Protein AF-A0A661PR72-F1 (afdb_monomer_lite)

Radius of gyration: 22.42 Å; chains: 1; bounding box: 49×17×74 Å

Structure (mmCIF, N/CA/C/O backbone):
data_AF-A0A661PR72-F1
#
_entry.id   AF-A0A661PR72-F1
#
loop_
_atom_site.group_PDB
_atom_site.id
_atom_site.type_symbol
_atom_site.label_atom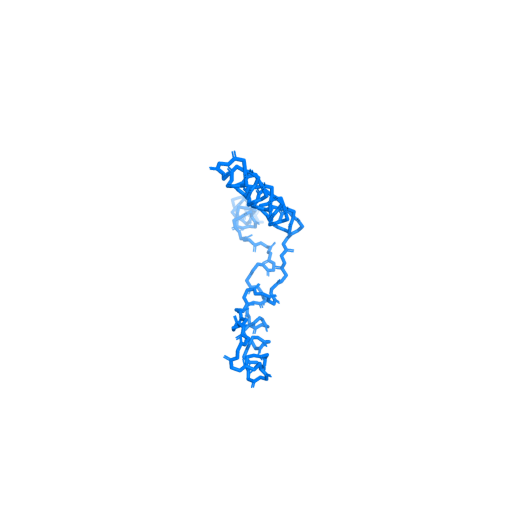_id
_atom_site.label_alt_id
_atom_site.label_comp_id
_atom_site.label_asym_id
_atom_site.label_entity_id
_atom_site.label_seq_id
_atom_site.pdbx_PDB_ins_code
_atom_site.Cartn_x
_atom_site.Cartn_y
_atom_site.Cartn_z
_atom_site.occupancy
_atom_site.B_iso_or_equiv
_atom_site.auth_seq_id
_atom_site.auth_comp_id
_atom_site.auth_asym_id
_atom_site.auth_atom_id
_atom_site.pdbx_PDB_model_num
ATOM 1 N N . MET A 1 1 ? 28.701 3.060 -34.462 1.00 59.84 1 MET A N 1
ATOM 2 C CA . MET A 1 1 ? 27.974 3.780 -33.393 1.00 59.84 1 MET A CA 1
ATOM 3 C C . MET A 1 1 ? 28.913 4.814 -32.794 1.00 59.84 1 MET A C 1
ATOM 5 O O . MET A 1 1 ? 30.076 4.486 -32.602 1.00 59.84 1 MET A O 1
ATOM 9 N N . SER A 1 2 ? 28.452 6.048 -32.578 1.00 85.88 2 SER A N 1
ATOM 10 C CA . SER A 1 2 ? 29.254 7.105 -31.937 1.00 85.88 2 SER A CA 1
ATOM 11 C C . SER A 1 2 ? 29.429 6.806 -30.445 1.00 85.88 2 SER A C 1
ATOM 13 O O . SER A 1 2 ? 28.483 6.340 -29.812 1.00 85.88 2 SER A O 1
ATOM 15 N N . SER A 1 3 ? 30.598 7.100 -29.871 1.00 84.19 3 SER A N 1
ATOM 16 C CA . SER A 1 3 ? 30.847 6.989 -28.425 1.00 84.19 3 SER A CA 1
ATOM 17 C C . SER A 1 3 ? 29.888 7.851 -27.599 1.00 84.19 3 SER A C 1
ATOM 19 O O . SER A 1 3 ? 29.488 7.442 -26.515 1.00 84.19 3 SER A O 1
ATOM 21 N N . SER A 1 4 ? 29.452 8.994 -28.139 1.00 86.12 4 SER A N 1
ATOM 22 C CA . SER A 1 4 ? 28.455 9.862 -27.504 1.00 86.12 4 SER A CA 1
ATOM 23 C C . SER A 1 4 ? 27.107 9.165 -27.316 1.00 86.12 4 SER A C 1
ATOM 25 O O . SER A 1 4 ? 26.528 9.243 -26.242 1.00 86.12 4 SER A O 1
ATOM 27 N N . LEU A 1 5 ? 26.651 8.422 -28.330 1.00 89.00 5 LEU A N 1
ATOM 28 C CA . LEU A 1 5 ? 25.390 7.679 -28.287 1.00 89.00 5 LEU A CA 1
ATOM 29 C C . LEU A 1 5 ? 25.451 6.547 -27.255 1.00 89.00 5 LEU A C 1
ATOM 31 O O . LEU A 1 5 ? 24.463 6.250 -26.596 1.00 89.00 5 LEU A O 1
ATOM 35 N N . PHE A 1 6 ? 26.617 5.910 -27.115 1.00 89.81 6 PHE A N 1
ATOM 36 C CA . PHE A 1 6 ? 26.824 4.871 -26.112 1.00 89.81 6 PHE A CA 1
ATOM 37 C C . PHE A 1 6 ? 26.797 5.441 -24.687 1.00 89.81 6 PHE A C 1
ATOM 39 O O . PHE A 1 6 ? 26.138 4.868 -23.824 1.00 89.81 6 PHE A O 1
ATOM 46 N N . SER A 1 7 ? 27.452 6.582 -24.448 1.00 90.75 7 SER A N 1
ATOM 47 C CA . SER A 1 7 ? 27.403 7.263 -23.149 1.00 90.75 7 SER A CA 1
ATOM 48 C C . SER A 1 7 ? 25.996 7.749 -22.800 1.00 90.75 7 SER A C 1
ATOM 50 O O . SER A 1 7 ? 25.542 7.514 -21.688 1.00 90.75 7 SER A O 1
ATOM 52 N N . GLU A 1 8 ? 25.287 8.355 -23.753 1.00 87.06 8 GLU A N 1
ATOM 53 C CA . GLU A 1 8 ? 23.916 8.845 -23.558 1.00 87.06 8 GLU A CA 1
ATOM 54 C C . GLU A 1 8 ? 22.936 7.697 -23.290 1.00 87.06 8 GLU A C 1
ATOM 56 O O .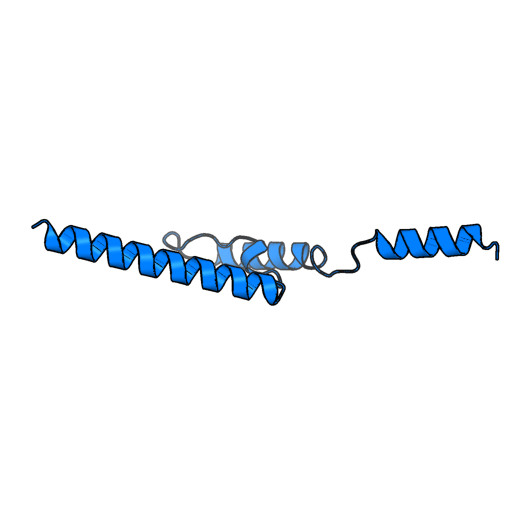 GLU A 1 8 ? 22.113 7.781 -22.382 1.00 87.06 8 GLU A O 1
ATOM 61 N N . ALA A 1 9 ? 23.074 6.575 -24.005 1.00 84.31 9 ALA A N 1
ATOM 62 C CA . ALA A 1 9 ? 22.305 5.374 -23.706 1.00 84.31 9 ALA A CA 1
ATOM 63 C C . ALA A 1 9 ? 22.600 4.870 -22.287 1.00 84.31 9 ALA A C 1
ATOM 65 O O . ALA A 1 9 ? 21.673 4.538 -21.559 1.00 84.31 9 ALA A O 1
ATOM 66 N N . MET A 1 10 ? 23.867 4.840 -21.864 1.00 86.31 10 MET A N 1
ATOM 67 C CA . MET A 1 10 ? 24.220 4.370 -20.523 1.00 86.31 10 MET A CA 1
ATOM 68 C C . MET A 1 10 ? 23.710 5.273 -19.406 1.00 86.31 10 MET A C 1
ATOM 70 O O . MET A 1 10 ? 23.307 4.775 -18.358 1.00 86.31 10 MET A O 1
ATOM 74 N N . GLU A 1 11 ? 23.681 6.578 -19.642 1.00 83.81 11 GLU A N 1
ATOM 75 C CA . GLU A 1 11 ? 23.105 7.551 -18.721 1.00 83.81 11 GLU A CA 1
ATOM 76 C C . GLU A 1 11 ? 21.575 7.426 -18.670 1.00 83.81 11 GLU A C 1
ATOM 78 O O . GLU A 1 11 ? 21.002 7.423 -17.582 1.00 83.81 11 GLU A O 1
ATOM 83 N N . TYR A 1 12 ? 20.920 7.195 -19.815 1.00 79.81 12 TYR A N 1
ATOM 84 C CA . TYR A 1 12 ? 19.492 6.867 -19.891 1.00 79.81 12 TYR A CA 1
ATOM 85 C C . TYR A 1 12 ? 19.162 5.589 -19.102 1.00 79.81 12 TYR A C 1
ATOM 87 O O . TYR A 1 12 ? 18.258 5.604 -18.270 1.00 79.81 12 TYR A O 1
ATOM 95 N N . PHE A 1 13 ? 19.952 4.521 -19.274 1.00 78.81 13 PHE A N 1
ATOM 96 C CA . PHE A 1 13 ? 19.819 3.279 -18.499 1.00 78.81 13 PHE A CA 1
ATOM 97 C C . PHE A 1 13 ? 20.113 3.473 -16.994 1.00 78.81 13 PHE A C 1
ATOM 99 O O . PHE A 1 13 ? 19.663 2.689 -16.166 1.00 78.81 13 PHE A O 1
ATOM 106 N N . ALA A 1 14 ? 20.873 4.491 -16.596 1.00 73.88 14 ALA A N 1
ATOM 107 C CA . ALA A 1 14 ? 21.110 4.779 -15.180 1.00 73.88 14 ALA A CA 1
ATOM 108 C C . ALA A 1 14 ? 20.002 5.648 -14.552 1.00 73.88 14 ALA A C 1
ATOM 110 O O . ALA A 1 14 ? 19.763 5.563 -13.348 1.00 73.88 14 ALA A O 1
ATOM 111 N N . LEU A 1 15 ? 19.355 6.497 -15.357 1.00 70.75 15 LEU A N 1
ATOM 112 C CA . LEU A 1 15 ? 18.284 7.410 -14.945 1.00 70.75 15 LEU A CA 1
ATOM 113 C C . LEU A 1 15 ? 16.918 6.737 -14.884 1.00 70.75 15 LEU A C 1
ATOM 115 O O . LEU A 1 15 ? 16.095 7.103 -14.044 1.00 70.75 15 LEU A O 1
ATOM 119 N N . GLU A 1 16 ? 16.649 5.804 -15.791 1.00 62.34 16 GLU A N 1
ATOM 120 C CA . GLU A 1 16 ? 15.372 5.113 -15.824 1.00 62.34 16 GLU A CA 1
ATOM 121 C C . GLU A 1 16 ? 15.303 4.150 -14.627 1.00 62.34 16 GLU A C 1
ATOM 123 O O . GLU A 1 16 ? 16.143 3.254 -14.504 1.00 62.34 16 GLU A O 1
ATOM 128 N N . PRO A 1 17 ? 14.338 4.310 -13.705 1.00 58.88 17 PRO A N 1
ATOM 129 C CA . PRO A 1 17 ? 14.184 3.369 -12.612 1.00 58.88 17 PRO A CA 1
ATOM 130 C C . PRO A 1 17 ? 13.691 2.038 -13.191 1.00 58.88 17 PRO A C 1
ATOM 132 O O . PRO A 1 17 ? 12.492 1.833 -13.381 1.00 58.88 17 PRO A O 1
ATOM 135 N N . TYR A 1 18 ? 14.610 1.116 -13.485 1.00 60.50 18 TYR A N 1
ATOM 136 C CA . TYR A 1 18 ? 14.269 -0.276 -13.769 1.00 60.50 18 TYR A CA 1
ATOM 137 C C . TYR A 1 18 ? 13.808 -0.932 -12.471 1.00 60.50 18 TYR A C 1
ATOM 139 O O . TYR A 1 18 ? 14.597 -1.506 -11.722 1.00 60.50 18 TYR A O 1
ATOM 147 N N . GLY A 1 19 ? 12.519 -0.799 -12.171 1.00 61.25 19 GLY A N 1
ATOM 148 C CA . GLY A 1 19 ? 11.952 -1.314 -10.936 1.00 61.25 19 GLY A CA 1
ATOM 149 C C . GLY A 1 19 ? 10.433 -1.381 -10.963 1.00 61.25 19 GLY A C 1
ATOM 150 O O . GLY A 1 19 ? 9.749 -0.469 -11.425 1.00 61.25 19 GLY A O 1
ATOM 151 N N . ALA A 1 20 ? 9.902 -2.462 -10.393 1.00 59.31 20 ALA A N 1
ATOM 152 C CA . ALA A 1 20 ? 8.475 -2.751 -10.249 1.00 59.31 20 ALA A CA 1
ATOM 153 C C . ALA A 1 20 ? 7.729 -1.809 -9.275 1.00 59.31 20 ALA A C 1
ATOM 155 O O . ALA A 1 20 ? 6.590 -2.091 -8.898 1.00 59.31 20 ALA A O 1
ATOM 156 N N . GLU A 1 21 ? 8.346 -0.696 -8.862 1.00 59.69 21 GLU A N 1
ATOM 157 C CA . GLU A 1 21 ? 7.799 0.242 -7.875 1.00 59.69 21 GLU A CA 1
ATOM 158 C C . GLU A 1 21 ? 6.450 0.814 -8.342 1.00 59.69 21 GLU A C 1
ATOM 160 O O . GLU A 1 21 ? 5.530 0.994 -7.547 1.00 59.69 21 GLU A O 1
ATOM 165 N N . ARG A 1 22 ? 6.287 1.024 -9.658 1.00 62.66 22 ARG A N 1
ATOM 166 C CA . ARG A 1 22 ? 5.021 1.482 -10.265 1.00 62.66 22 ARG A CA 1
ATOM 167 C C . ARG A 1 22 ? 4.251 0.400 -11.014 1.00 62.66 22 ARG A C 1
ATOM 169 O O . ARG A 1 22 ? 3.060 0.588 -11.261 1.00 62.66 22 ARG A O 1
ATOM 176 N N . ASP A 1 23 ? 4.891 -0.718 -11.339 1.00 67.94 23 ASP A N 1
ATOM 177 C CA . ASP A 1 23 ? 4.315 -1.751 -12.211 1.00 67.94 23 ASP A CA 1
ATOM 178 C C . ASP A 1 23 ? 3.078 -2.415 -11.573 1.00 67.94 23 ASP A C 1
ATOM 180 O O . ASP A 1 23 ? 2.092 -2.739 -12.232 1.00 67.94 23 ASP A O 1
ATOM 184 N N . ASN A 1 24 ? 3.047 -2.482 -10.237 1.00 74.69 24 ASN A N 1
ATOM 185 C CA . ASN A 1 24 ? 1.968 -3.134 -9.491 1.00 74.69 24 ASN A CA 1
ATOM 186 C C . ASN A 1 24 ? 0.834 -2.199 -9.032 1.00 74.69 24 ASN A C 1
ATOM 188 O O . ASN A 1 24 ? -0.085 -2.654 -8.346 1.00 74.69 24 ASN A O 1
ATOM 192 N N . ILE A 1 25 ? 0.843 -0.908 -9.395 1.00 84.31 25 ILE A N 1
ATOM 193 C CA . ILE A 1 25 ? -0.195 0.046 -8.946 1.00 84.31 25 ILE A CA 1
ATOM 194 C C . ILE A 1 25 ? -1.583 -0.387 -9.427 1.00 84.31 25 ILE A C 1
ATOM 196 O O . ILE A 1 25 ? -2.558 -0.324 -8.675 1.00 84.31 25 ILE A O 1
ATOM 200 N N . HIS A 1 26 ? -1.677 -0.862 -10.669 1.00 86.62 26 HIS A N 1
ATOM 201 C CA . HIS A 1 26 ? -2.935 -1.330 -11.245 1.00 86.62 26 HIS A CA 1
ATOM 202 C C . HIS A 1 26 ? -3.481 -2.552 -10.500 1.00 86.62 26 HIS A C 1
ATOM 204 O O . HIS A 1 26 ? -4.668 -2.595 -10.173 1.00 86.62 26 HIS A O 1
ATOM 210 N N . ALA A 1 27 ? -2.609 -3.507 -10.169 1.00 89.25 27 ALA A N 1
ATOM 211 C CA . ALA A 1 27 ? -2.976 -4.685 -9.391 1.00 89.25 27 ALA A CA 1
ATOM 212 C C . ALA A 1 27 ? -3.443 -4.299 -7.979 1.00 89.25 27 ALA A C 1
ATOM 214 O O . ALA A 1 27 ? -4.501 -4.752 -7.539 1.00 89.25 27 ALA A O 1
ATOM 215 N N . GLY A 1 28 ? -2.714 -3.403 -7.305 1.00 91.19 28 GLY A N 1
ATOM 216 C CA . GLY A 1 28 ? -3.083 -2.914 -5.976 1.00 91.19 28 GLY A CA 1
ATOM 217 C C . GLY A 1 28 ? -4.416 -2.164 -5.967 1.00 91.19 28 GLY A C 1
ATOM 218 O O . GLY A 1 28 ? -5.230 -2.346 -5.059 1.00 91.19 28 GLY A O 1
ATOM 219 N N . LEU A 1 29 ? -4.696 -1.372 -7.007 1.00 92.31 29 LEU A N 1
ATOM 220 C CA . LEU A 1 29 ? -5.982 -0.693 -7.160 1.00 92.31 29 LEU A CA 1
ATOM 221 C C . LEU A 1 29 ? -7.122 -1.709 -7.285 1.00 92.31 29 LEU A C 1
ATOM 223 O O . LEU A 1 29 ? -8.059 -1.660 -6.488 1.00 92.31 29 LEU A O 1
ATOM 227 N N . ILE A 1 30 ? -7.017 -2.664 -8.213 1.00 93.62 30 ILE A N 1
ATOM 228 C CA . ILE A 1 30 ? -8.041 -3.698 -8.421 1.00 93.62 30 ILE A CA 1
ATOM 229 C C . ILE A 1 30 ? -8.259 -4.503 -7.131 1.00 93.62 30 ILE A C 1
ATOM 231 O O . ILE A 1 30 ? -9.394 -4.610 -6.662 1.00 93.62 30 ILE A O 1
ATOM 235 N N . ALA A 1 31 ? -7.188 -4.987 -6.499 1.00 94.25 31 ALA A N 1
ATOM 236 C CA . ALA A 1 31 ? -7.274 -5.746 -5.253 1.00 94.25 31 ALA A CA 1
ATOM 237 C C . ALA A 1 31 ? -7.955 -4.943 -4.134 1.00 94.25 31 ALA A C 1
ATOM 239 O O . ALA A 1 31 ? -8.877 -5.447 -3.492 1.00 94.25 31 ALA A O 1
ATOM 240 N N . SER A 1 32 ? -7.578 -3.672 -3.950 1.00 95.12 32 SER A N 1
ATOM 241 C CA . SER A 1 32 ? -8.188 -2.812 -2.928 1.00 95.12 32 SER A CA 1
ATOM 242 C C . SER A 1 32 ? -9.671 -2.550 -3.184 1.00 95.12 32 SER A C 1
ATOM 244 O O . SER A 1 32 ? -10.455 -2.534 -2.236 1.00 95.12 32 SER A O 1
ATOM 246 N N . THR A 1 33 ? -10.089 -2.396 -4.446 1.00 94.88 33 THR A N 1
ATOM 247 C CA . THR A 1 33 ? -11.513 -2.227 -4.767 1.00 94.88 33 THR A CA 1
ATOM 248 C C . THR A 1 33 ? -12.312 -3.477 -4.422 1.00 94.88 33 THR A C 1
ATOM 250 O O . THR A 1 33 ? -13.327 -3.374 -3.737 1.00 94.88 33 THR A O 1
ATOM 253 N N . ILE A 1 34 ? -11.824 -4.659 -4.806 1.00 95.62 34 ILE A N 1
ATOM 254 C CA . ILE A 1 34 ? -12.490 -5.930 -4.504 1.00 95.62 34 ILE A CA 1
ATOM 255 C C . ILE A 1 34 ? -12.532 -6.160 -2.991 1.00 95.62 34 ILE A C 1
ATOM 257 O O . ILE A 1 34 ? -13.591 -6.474 -2.452 1.00 95.62 34 ILE A O 1
ATOM 261 N N . ALA A 1 35 ? -11.416 -5.964 -2.288 1.00 94.44 35 ALA A N 1
ATOM 262 C CA . ALA A 1 35 ? -11.341 -6.191 -0.850 1.00 94.44 35 ALA A CA 1
ATOM 263 C C . ALA A 1 35 ? -12.279 -5.257 -0.069 1.00 94.44 35 ALA A C 1
ATOM 265 O O . ALA A 1 35 ? -13.035 -5.716 0.784 1.00 94.44 35 ALA A O 1
ATOM 266 N N . ASN A 1 36 ? -12.302 -3.963 -0.405 1.00 94.81 36 ASN A N 1
ATOM 267 C CA . ASN A 1 36 ? -13.145 -2.985 0.285 1.00 94.81 36 ASN A CA 1
ATOM 268 C C . ASN A 1 36 ? -14.646 -3.189 0.036 1.00 94.81 36 ASN A C 1
ATOM 270 O O . ASN A 1 36 ? -15.448 -2.813 0.885 1.00 94.81 36 ASN A O 1
ATOM 274 N N . VAL A 1 37 ? -15.042 -3.801 -1.086 1.00 94.62 37 VAL A N 1
ATOM 275 C CA . VAL A 1 37 ? -16.448 -4.180 -1.325 1.00 94.62 37 VAL A CA 1
ATOM 276 C C . VAL A 1 37 ? -16.914 -5.272 -0.354 1.00 94.62 37 VAL A C 1
ATOM 278 O O . VAL A 1 37 ? -18.087 -5.303 0.010 1.00 94.62 37 VAL A O 1
ATOM 281 N N . HIS A 1 38 ? -16.006 -6.143 0.090 1.00 93.44 38 HIS A N 1
ATOM 282 C CA . HIS A 1 38 ? -16.321 -7.273 0.970 1.00 93.44 38 HIS A CA 1
ATOM 283 C C . HIS A 1 38 ? -16.049 -6.990 2.454 1.00 93.44 38 HIS A C 1
ATOM 285 O O . HIS A 1 38 ? -16.374 -7.819 3.303 1.00 93.44 38 HIS A O 1
ATOM 291 N N . ILE A 1 39 ? -15.462 -5.837 2.778 1.00 91.69 39 ILE A N 1
ATOM 292 C CA . ILE A 1 39 ? -15.083 -5.487 4.145 1.00 91.69 39 ILE A CA 1
ATOM 293 C C . ILE A 1 39 ? -16.303 -5.019 4.954 1.00 91.69 39 ILE A C 1
ATOM 295 O O . ILE A 1 39 ? -17.217 -4.371 4.434 1.00 91.69 39 ILE A O 1
ATOM 299 N N . SER A 1 40 ? -16.348 -5.340 6.249 1.00 88.69 40 SER A N 1
ATOM 300 C CA . SER A 1 40 ? -17.450 -4.885 7.102 1.00 88.69 40 SER A CA 1
ATOM 301 C C . SER A 1 40 ? -17.346 -3.378 7.386 1.00 88.69 40 SER A C 1
ATOM 303 O O . SER A 1 40 ? -16.258 -2.815 7.450 1.00 88.69 40 SER A O 1
ATOM 305 N N . LYS A 1 41 ? -18.472 -2.690 7.639 1.00 81.31 41 LYS A N 1
ATOM 306 C CA . LYS A 1 41 ? -18.479 -1.233 7.929 1.00 81.31 41 LYS A CA 1
ATOM 307 C C . LYS A 1 41 ? -17.650 -0.820 9.157 1.00 81.31 41 LYS A C 1
ATOM 309 O O . LYS A 1 41 ? -17.430 0.369 9.366 1.00 81.31 41 LYS A O 1
ATOM 314 N N . LYS A 1 42 ? -17.274 -1.777 10.009 1.00 84.62 42 LYS A N 1
ATOM 315 C CA . LYS A 1 42 ? -16.466 -1.549 11.216 1.00 84.62 42 LYS A CA 1
ATOM 316 C C . LYS A 1 42 ? -14.972 -1.742 10.965 1.00 84.62 42 LYS A C 1
ATOM 318 O O . LYS A 1 42 ? -14.168 -1.362 11.811 1.00 84.62 42 LYS A O 1
ATOM 323 N N . GLU A 1 43 ? -14.608 -2.343 9.840 1.00 87.25 43 GLU A N 1
ATOM 324 C CA . GLU A 1 43 ? -13.227 -2.603 9.474 1.00 87.25 43 GLU A CA 1
ATOM 325 C C . GLU A 1 43 ? -12.623 -1.423 8.715 1.00 87.25 43 GLU A C 1
ATOM 327 O O . GLU A 1 43 ? -13.298 -0.634 8.052 1.00 87.25 43 GLU A O 1
ATOM 332 N N . LYS A 1 44 ? -11.308 -1.278 8.859 1.00 90.25 44 LYS A N 1
ATOM 333 C CA . LYS A 1 44 ? -10.551 -0.198 8.237 1.00 90.25 44 LYS A CA 1
ATOM 334 C C . LYS A 1 44 ? -10.419 -0.466 6.737 1.00 90.25 44 LYS A C 1
AT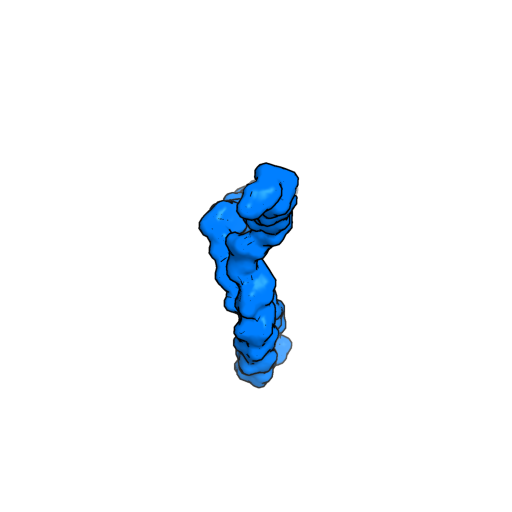OM 336 O O . LYS A 1 44 ? -9.906 -1.512 6.360 1.00 90.25 44 LYS A O 1
ATOM 341 N N . MET A 1 45 ? -10.797 0.507 5.904 1.00 91.38 45 MET A N 1
ATOM 342 C CA . MET A 1 45 ? -10.571 0.427 4.456 1.00 91.38 45 MET A CA 1
ATOM 343 C C . MET A 1 45 ? -9.088 0.215 4.133 1.00 91.38 45 MET A C 1
ATOM 345 O O . MET A 1 45 ? -8.216 0.916 4.659 1.00 91.38 45 MET A O 1
ATOM 349 N N . LEU A 1 46 ? -8.837 -0.724 3.226 1.00 93.56 46 LEU A N 1
ATOM 350 C CA . LEU A 1 46 ? -7.516 -1.071 2.723 1.00 93.56 46 LEU A CA 1
ATOM 351 C C . LEU A 1 46 ? -7.143 -0.141 1.569 1.00 93.56 46 LEU A C 1
ATOM 353 O O . LEU A 1 46 ? -7.960 0.150 0.688 1.00 93.56 46 LEU A O 1
ATOM 357 N N . LYS A 1 47 ? -5.907 0.347 1.577 1.00 92.50 47 LYS A N 1
ATOM 358 C CA . LYS A 1 47 ? -5.366 1.208 0.523 1.00 92.50 47 LYS A CA 1
ATOM 359 C C . LYS A 1 47 ? -4.732 0.347 -0.574 1.00 92.50 47 LYS A C 1
ATOM 361 O O . LYS A 1 47 ? -4.217 -0.724 -0.272 1.00 92.50 47 LYS A O 1
ATOM 366 N N . PRO A 1 48 ? -4.663 0.827 -1.829 1.00 90.81 48 PRO A N 1
ATOM 367 C CA . PRO A 1 48 ? -3.933 0.133 -2.895 1.00 90.81 48 PRO A CA 1
ATOM 368 C C . PRO A 1 48 ? -2.493 -0.241 -2.514 1.00 90.81 48 PRO A C 1
ATOM 370 O O . PRO A 1 48 ? -2.037 -1.332 -2.834 1.00 90.81 48 PRO A O 1
ATOM 373 N N . ALA A 1 49 ? -1.809 0.634 -1.768 1.00 88.06 49 ALA A N 1
ATOM 374 C CA . ALA A 1 49 ? -0.444 0.415 -1.287 1.00 88.06 49 ALA A CA 1
ATOM 375 C C . ALA A 1 49 ? -0.301 -0.783 -0.327 1.00 88.06 49 ALA A C 1
ATOM 377 O O . ALA A 1 49 ? 0.794 -1.321 -0.195 1.00 88.06 49 ALA A O 1
ATOM 378 N N . ASP A 1 50 ? -1.387 -1.225 0.319 1.00 89.12 50 ASP A N 1
ATOM 379 C CA . ASP A 1 50 ? -1.371 -2.410 1.188 1.00 89.12 50 ASP A CA 1
ATOM 380 C C . ASP A 1 50 ? -1.237 -3.718 0.379 1.00 89.12 50 ASP A C 1
ATOM 382 O O . ASP A 1 50 ? -0.896 -4.756 0.940 1.00 89.12 50 ASP A O 1
ATOM 386 N N . PHE A 1 51 ? -1.480 -3.669 -0.936 1.00 88.06 51 PHE A N 1
ATOM 387 C CA . PHE A 1 51 ? -1.399 -4.804 -1.864 1.00 88.06 51 PHE A CA 1
ATOM 388 C C . PHE A 1 51 ? -0.195 -4.728 -2.813 1.00 88.06 51 PHE A C 1
ATOM 390 O O . PHE A 1 51 ? -0.085 -5.532 -3.737 1.00 88.06 51 PHE A O 1
ATOM 397 N N . MET A 1 52 ? 0.688 -3.747 -2.628 1.00 86.56 52 MET A N 1
ATOM 398 C CA . MET A 1 52 ? 1.888 -3.601 -3.445 1.00 86.56 52 MET A CA 1
ATOM 399 C C . MET A 1 52 ? 3.058 -4.380 -2.843 1.00 86.56 52 MET A C 1
ATOM 401 O O . MET A 1 52 ? 3.189 -4.482 -1.623 1.00 86.56 52 MET A O 1
ATOM 405 N N . LEU A 1 53 ? 3.923 -4.910 -3.712 1.00 80.00 53 LEU A N 1
ATOM 406 C CA . LEU A 1 53 ? 5.207 -5.462 -3.288 1.00 80.00 53 LEU A CA 1
ATOM 407 C C . LEU A 1 53 ? 6.059 -4.336 -2.700 1.00 80.00 53 LEU A C 1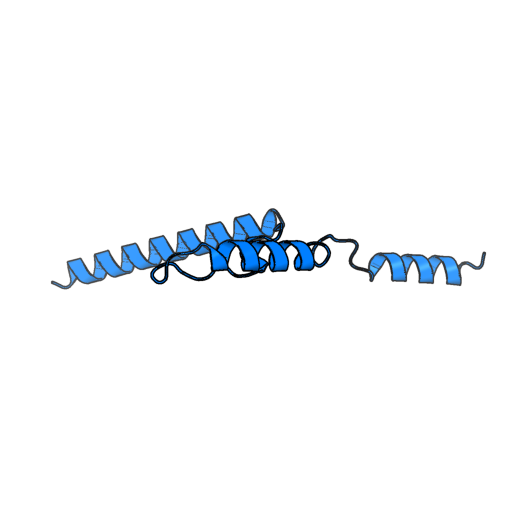
ATOM 409 O O . LEU A 1 53 ? 6.156 -3.259 -3.286 1.00 80.00 53 LEU A O 1
ATOM 413 N N . LYS A 1 54 ? 6.653 -4.603 -1.541 1.00 80.00 54 LYS A N 1
ATOM 414 C CA . LYS A 1 54 ? 7.582 -3.699 -0.865 1.00 80.00 54 LYS A CA 1
ATOM 415 C C . LYS A 1 54 ? 8.980 -4.284 -0.940 1.00 80.00 54 LYS A C 1
ATOM 417 O O . LYS A 1 54 ? 9.136 -5.505 -0.848 1.00 80.00 54 LYS A O 1
ATOM 422 N N . ASP A 1 55 ? 9.978 -3.421 -1.046 1.00 80.19 55 ASP A N 1
ATOM 423 C CA . ASP A 1 55 ? 11.366 -3.851 -0.962 1.00 80.19 55 ASP A CA 1
ATOM 424 C C . ASP A 1 55 ? 11.684 -4.379 0.440 1.00 80.19 55 ASP A C 1
ATOM 426 O O . ASP A 1 55 ? 11.137 -3.922 1.447 1.00 80.19 55 ASP A O 1
ATOM 430 N N . ALA A 1 56 ? 12.620 -5.326 0.528 1.00 77.62 56 ALA A N 1
ATOM 431 C CA . ALA A 1 56 ? 13.020 -5.927 1.803 1.00 77.62 56 ALA A CA 1
ATOM 432 C C . ALA A 1 56 ? 13.477 -4.873 2.833 1.00 77.62 56 ALA A C 1
ATOM 434 O O . ALA A 1 56 ? 13.160 -4.979 4.018 1.00 77.62 56 ALA A O 1
ATOM 435 N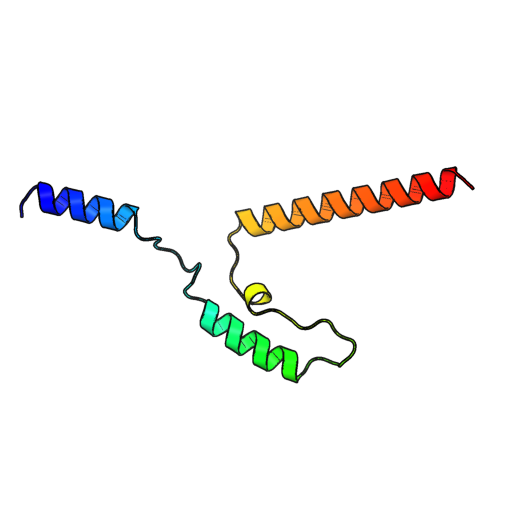 N . ASN A 1 57 ? 14.156 -3.821 2.368 1.00 82.12 57 ASN A N 1
ATOM 436 C CA . ASN A 1 57 ? 14.601 -2.706 3.206 1.00 82.12 57 ASN A CA 1
ATOM 437 C C . ASN A 1 57 ? 13.435 -1.862 3.741 1.00 82.12 57 ASN A C 1
ATOM 4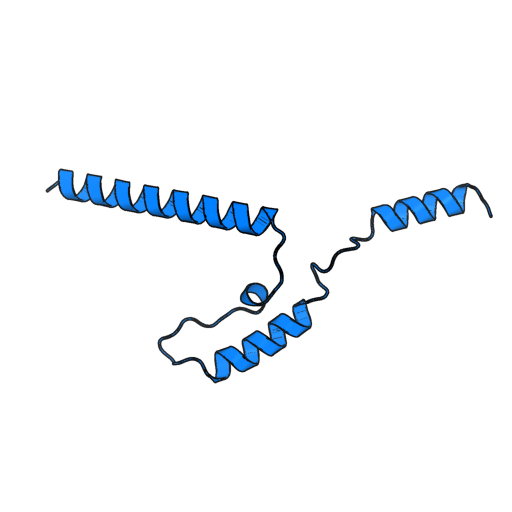39 O O . ASN A 1 57 ? 13.547 -1.265 4.811 1.00 82.12 57 ASN A O 1
ATOM 443 N N . ASP A 1 58 ? 12.327 -1.771 3.006 1.00 80.88 58 ASP A N 1
ATOM 444 C CA . ASP A 1 58 ? 11.143 -1.022 3.438 1.00 80.88 58 ASP A CA 1
ATOM 445 C C . ASP A 1 58 ? 10.342 -1.817 4.463 1.00 80.88 58 ASP A C 1
ATOM 447 O O . ASP A 1 58 ? 9.858 -1.253 5.443 1.00 80.88 58 ASP A O 1
ATOM 451 N N . ILE A 1 59 ? 10.273 -3.139 4.284 1.00 83.25 59 ILE A N 1
ATOM 452 C CA . ILE A 1 59 ? 9.662 -4.050 5.256 1.00 83.25 59 ILE A CA 1
ATOM 453 C C . ILE A 1 59 ? 10.398 -3.955 6.598 1.00 83.25 59 ILE A C 1
ATOM 455 O O . ILE A 1 59 ? 9.754 -3.738 7.623 1.00 83.25 59 ILE A O 1
ATOM 459 N N . GLN A 1 60 ? 11.734 -4.033 6.588 1.00 83.38 60 GLN A N 1
ATOM 460 C CA . GLN A 1 60 ? 12.548 -3.905 7.804 1.00 83.38 60 GLN A CA 1
ATOM 461 C C . GLN A 1 60 ? 12.341 -2.553 8.498 1.00 83.38 60 GLN A C 1
ATOM 463 O O . GLN A 1 60 ? 12.080 -2.508 9.698 1.00 83.38 60 GLN A O 1
ATOM 468 N N . ARG A 1 61 ? 12.364 -1.448 7.738 1.00 85.56 61 ARG A N 1
ATOM 469 C CA . ARG A 1 61 ? 12.112 -0.103 8.282 1.00 85.56 61 ARG A CA 1
ATOM 470 C C . ARG A 1 61 ? 10.734 0.013 8.940 1.00 85.56 61 ARG A C 1
ATOM 472 O O . ARG A 1 61 ? 10.618 0.575 10.028 1.00 85.56 61 ARG A O 1
ATOM 479 N N . GLU A 1 62 ? 9.691 -0.539 8.319 1.00 84.88 62 GLU A N 1
ATOM 480 C CA . GLU A 1 62 ? 8.344 -0.539 8.902 1.00 84.88 62 GLU A CA 1
ATOM 481 C C . GLU A 1 62 ? 8.239 -1.380 10.184 1.00 84.88 62 GLU A C 1
ATOM 483 O O . GLU A 1 62 ? 7.452 -1.039 11.074 1.00 84.88 62 GLU A O 1
ATOM 488 N N . GLU A 1 63 ? 8.968 -2.493 10.281 1.00 86.81 63 GLU A N 1
ATOM 489 C CA . GLU A 1 63 ? 8.998 -3.337 11.481 1.00 86.81 63 GLU A CA 1
ATOM 490 C C . GLU A 1 63 ? 9.711 -2.645 12.644 1.00 86.81 63 GLU A C 1
ATOM 492 O O . GLU A 1 63 ? 9.130 -2.553 13.733 1.00 86.81 63 GLU A O 1
ATOM 497 N N . ASP A 1 64 ? 10.880 -2.060 12.385 1.00 88.00 64 ASP A N 1
ATOM 498 C CA . ASP A 1 64 ? 11.648 -1.285 13.363 1.00 88.00 64 ASP A CA 1
ATOM 499 C C . ASP A 1 64 ? 10.818 -0.116 13.922 1.00 88.00 64 ASP A C 1
ATOM 501 O O . ASP A 1 64 ? 10.773 0.127 15.135 1.00 88.00 64 ASP A O 1
ATOM 505 N N . ASP A 1 65 ? 10.091 0.593 13.054 1.00 89.19 65 ASP A N 1
ATOM 506 C CA . ASP A 1 65 ? 9.210 1.694 13.451 1.00 89.19 65 ASP A CA 1
ATOM 507 C C . ASP A 1 65 ? 8.034 1.224 14.322 1.00 89.19 65 ASP A C 1
ATOM 509 O O . ASP A 1 65 ? 7.640 1.906 15.281 1.00 89.19 65 ASP A O 1
ATOM 513 N N . LYS A 1 66 ? 7.458 0.053 14.019 1.00 90.38 66 LYS A N 1
ATOM 514 C CA . LYS A 1 66 ? 6.382 -0.551 14.827 1.00 90.38 66 LYS A CA 1
ATOM 515 C C . LYS A 1 66 ? 6.893 -0.998 16.193 1.00 90.38 66 LYS A C 1
ATOM 517 O O . LYS A 1 66 ? 6.164 -0.873 17.179 1.00 90.38 66 LYS A O 1
ATOM 522 N N . GLU A 1 67 ? 8.105 -1.536 16.267 1.00 89.31 67 GLU A N 1
ATOM 523 C CA . GLU A 1 67 ? 8.724 -1.950 17.527 1.00 89.31 67 GLU A CA 1
ATOM 524 C C . GLU A 1 67 ? 9.002 -0.742 18.428 1.00 89.31 67 GLU A C 1
ATOM 526 O O . GLU A 1 67 ? 8.573 -0.718 19.585 1.00 89.31 67 GLU A O 1
ATOM 531 N N . ARG A 1 68 ? 9.585 0.327 17.871 1.00 88.81 68 ARG A N 1
ATOM 532 C CA . ARG A 1 68 ? 9.820 1.589 18.593 1.00 88.81 68 ARG A CA 1
ATOM 533 C C . ARG A 1 68 ? 8.535 2.187 19.161 1.00 88.81 68 ARG A C 1
ATOM 535 O O . ARG A 1 68 ? 8.524 2.625 20.313 1.00 88.81 68 ARG A O 1
ATOM 542 N N . LYS A 1 69 ? 7.442 2.183 18.387 1.00 90.62 69 LYS A N 1
ATOM 543 C CA . LYS A 1 69 ? 6.129 2.659 18.858 1.00 90.62 69 LYS A CA 1
ATOM 544 C C . LYS A 1 69 ? 5.595 1.817 20.013 1.00 90.62 69 LYS A C 1
ATOM 546 O O . LYS A 1 69 ? 5.199 2.391 21.024 1.00 90.62 69 LYS A O 1
ATOM 551 N N . ARG A 1 70 ? 5.657 0.484 19.909 1.00 91.00 70 ARG A N 1
ATOM 552 C CA . ARG A 1 70 ? 5.221 -0.429 20.983 1.00 91.00 70 ARG A CA 1
ATOM 553 C C . ARG A 1 70 ? 6.011 -0.221 22.274 1.00 91.00 70 ARG A C 1
ATOM 555 O O . ARG A 1 70 ? 5.415 -0.136 23.346 1.00 91.00 70 ARG A O 1
ATOM 562 N N . ILE A 1 71 ? 7.334 -0.083 22.178 1.00 90.06 71 ILE A N 1
ATOM 563 C CA . ILE A 1 71 ? 8.192 0.212 23.336 1.00 90.06 71 ILE A CA 1
ATOM 564 C C . ILE A 1 71 ? 7.816 1.570 23.947 1.00 90.06 71 ILE A C 1
ATOM 566 O O . ILE A 1 71 ? 7.684 1.686 25.166 1.00 90.06 71 ILE A O 1
ATOM 570 N N . GLY A 1 72 ? 7.591 2.591 23.117 1.00 91.75 72 GLY A N 1
ATOM 571 C CA . GLY A 1 72 ? 7.152 3.912 23.573 1.00 91.75 72 GLY A CA 1
ATOM 572 C C . GLY A 1 72 ? 5.809 3.883 24.312 1.00 91.75 72 GLY A C 1
ATOM 573 O O . GLY A 1 72 ? 5.681 4.481 25.383 1.00 91.75 72 GLY A O 1
ATOM 574 N N . GLU A 1 73 ? 4.825 3.157 23.782 1.00 91.00 73 GLU A N 1
ATOM 575 C CA . GLU A 1 73 ? 3.507 2.970 24.403 1.00 91.00 73 GLU A CA 1
ATOM 576 C C . GLU A 1 73 ? 3.605 2.235 25.744 1.00 91.00 73 GLU A C 1
ATOM 578 O O . GLU A 1 73 ? 3.014 2.682 26.731 1.00 91.00 73 GLU A O 1
ATOM 583 N N . LEU A 1 74 ? 4.407 1.168 25.818 1.00 89.69 74 LEU A N 1
ATOM 584 C CA . LEU A 1 74 ? 4.649 0.428 27.058 1.00 89.69 74 LEU A CA 1
ATOM 585 C C . LEU A 1 74 ? 5.286 1.321 28.131 1.00 89.69 74 LEU A C 1
ATOM 587 O O . LEU A 1 74 ? 4.829 1.352 29.274 1.00 89.69 74 LEU A O 1
ATOM 591 N N . MET A 1 75 ? 6.304 2.097 27.760 1.00 88.12 75 MET A N 1
ATOM 592 C CA . MET A 1 75 ? 6.976 3.025 28.674 1.00 88.12 75 MET A CA 1
ATOM 593 C C . MET A 1 75 ? 6.041 4.146 29.146 1.00 88.12 75 MET A C 1
ATOM 595 O O . MET A 1 75 ? 6.095 4.554 30.309 1.00 88.12 75 MET A O 1
ATOM 599 N N . SER A 1 76 ? 5.166 4.636 28.264 1.00 89.94 76 SER A N 1
ATOM 600 C CA . SER A 1 76 ? 4.117 5.602 28.612 1.00 89.94 76 SER A CA 1
ATOM 601 C C . SER A 1 76 ? 3.123 5.011 29.618 1.00 89.94 76 SER A C 1
ATOM 603 O O . SER A 1 76 ? 2.833 5.630 30.645 1.00 89.94 76 SER A O 1
ATOM 605 N N . PHE A 1 77 ? 2.674 3.774 29.384 1.00 90.38 77 PHE A N 1
ATOM 606 C CA . PHE A 1 77 ? 1.787 3.048 30.290 1.00 90.38 77 PHE A CA 1
ATOM 607 C C . PHE A 1 77 ? 2.422 2.839 31.673 1.00 90.38 77 PHE A C 1
ATOM 609 O O . PHE A 1 77 ? 1.807 3.173 32.686 1.00 90.38 77 PHE A O 1
ATOM 616 N N . MET A 1 78 ? 3.677 2.380 31.732 1.00 87.19 78 MET A N 1
ATOM 617 C CA . MET A 1 78 ? 4.405 2.179 32.992 1.00 87.19 78 MET A CA 1
ATOM 618 C C . MET A 1 78 ? 4.562 3.476 33.795 1.00 87.19 78 MET A C 1
ATOM 620 O O . MET A 1 78 ? 4.365 3.476 35.010 1.00 87.19 78 MET A O 1
ATOM 624 N N . LYS A 1 79 ? 4.853 4.603 33.131 1.00 87.06 79 LYS A N 1
ATOM 625 C CA . LYS A 1 79 ? 4.901 5.921 33.787 1.00 87.06 79 LYS A CA 1
ATOM 626 C C . LYS A 1 79 ? 3.535 6.362 34.317 1.00 87.06 79 LYS A C 1
ATOM 628 O O . LYS A 1 79 ? 3.475 6.996 35.367 1.00 87.06 79 LYS A O 1
ATOM 633 N N . GLY A 1 80 ? 2.454 6.041 33.607 1.00 83.12 80 GLY A N 1
ATOM 634 C CA . GLY A 1 80 ? 1.085 6.325 34.041 1.00 83.12 80 GLY A CA 1
ATOM 635 C C . GLY A 1 80 ? 0.670 5.522 35.275 1.00 83.12 80 GLY A C 1
ATOM 636 O O . GLY A 1 80 ? 0.026 6.072 36.166 1.00 83.12 80 GLY A O 1
ATOM 637 N N . VAL A 1 81 ? 1.084 4.253 35.359 1.00 79.94 81 VAL A N 1
ATOM 638 C CA . VAL A 1 81 ? 0.853 3.390 36.532 1.00 79.94 81 VAL A CA 1
ATOM 639 C C . VAL A 1 81 ? 1.675 3.855 37.735 1.00 79.94 81 VAL A C 1
ATOM 641 O O . VAL A 1 81 ? 1.141 3.908 38.832 1.00 79.94 81 VAL A O 1
ATOM 644 N N . ALA A 1 82 ? 2.929 4.269 37.535 1.00 73.62 82 ALA A N 1
ATOM 645 C CA . ALA A 1 82 ? 3.798 4.755 38.613 1.00 73.62 82 ALA A CA 1
ATOM 646 C C . ALA A 1 82 ? 3.393 6.127 39.197 1.00 73.62 82 ALA A C 1
ATOM 648 O O . ALA A 1 82 ? 3.961 6.554 40.199 1.00 73.62 82 ALA A O 1
ATOM 649 N N . LYS A 1 83 ? 2.459 6.846 38.555 1.00 66.38 83 LYS A N 1
ATOM 650 C CA . LYS A 1 83 ? 1.974 8.172 38.983 1.00 66.38 83 LYS A CA 1
ATOM 651 C C . LYS A 1 83 ? 0.627 8.116 39.730 1.00 66.38 83 LYS A C 1
ATOM 653 O O . LYS A 1 83 ? 0.161 9.161 40.183 1.00 66.38 83 LYS A O 1
ATOM 658 N N . LYS A 1 84 ? -0.000 6.939 39.826 1.00 52.62 84 LYS A N 1
ATOM 659 C CA . LYS A 1 84 ? -1.171 6.660 40.676 1.00 52.62 84 LYS A CA 1
ATOM 660 C C . LYS A 1 84 ? -0.724 6.061 42.001 1.00 52.62 84 LYS A C 1
ATOM 662 O O . LYS A 1 84 ? -1.413 6.356 42.998 1.00 52.62 84 LYS A O 1
#

Foldseek 3Di:
DDPVVVVVVVVVVVPDPPDCPPVCLVVLVVVQVVVQVPDDPPDDRDHSVNVDDDDPVVVVVVVVVVVVVVVVVVVVVVVVVVVD

pLDDT: mean 83.68, std 10.28, range [52.62, 95.62]

Sequence (84 aa):
MSSSLFSEAMEYFALEPYGAERDNIHAGLIASTIANVHISKKEKMLKPADFMLKDANDIQREEDDKERKRIGELMSFMKGVAKK

Secondary structure (DSSP, 8-state):
--HHHHHHHHHHHHHS--STTTTTHHHHHHHHHHHHHHS-TTSPPPPGGGGS---HHHHHHHHHHHHHHHHHHHHHHHHHHTT-